Protein AF-A0A7X9HQ02-F1 (afdb_monomer_lite)

pLDDT: mean 77.91, std 9.85, range [56.94, 95.31]

Secondary structure (DSSP, 8-state):
-HHHHHHHHHHHHHHTT--------HHHHHHT--HHHHBSSTTSBPHHHHHHHHTTT--TT---TTTB---S-TT---BSS--EEEEEEE--EEE-SSSS--EEE--EEEEEEE---SSS--

Structure (mmCIF, N/CA/C/O backbone):
data_AF-A0A7X9HQ02-F1
#
_entry.id   AF-A0A7X9HQ02-F1
#
loop_
_atom_site.group_PDB
_atom_site.id
_atom_site.type_symbol
_atom_site.label_atom_id
_atom_site.label_alt_id
_atom_site.label_comp_id
_atom_site.label_asym_id
_atom_site.label_entity_id
_atom_site.label_seq_id
_atom_site.pdbx_PDB_ins_code
_atom_site.Cartn_x
_atom_site.Cartn_y
_atom_site.Cartn_z
_atom_site.occupancy
_atom_site.B_iso_or_equiv
_atom_site.auth_seq_id
_atom_site.auth_comp_id
_atom_site.auth_asym_id
_atom_site.auth_atom_id
_atom_site.pdbx_PDB_model_num
ATOM 1 N N . MET A 1 1 ? 28.578 2.258 -30.756 1.00 65.44 1 MET A N 1
ATOM 2 C CA . MET A 1 1 ? 29.259 1.811 -29.516 1.00 65.44 1 MET A CA 1
ATOM 3 C C . MET A 1 1 ? 29.408 2.933 -28.486 1.00 65.44 1 MET A C 1
ATOM 5 O O . MET A 1 1 ? 28.758 2.842 -27.458 1.00 65.44 1 MET A O 1
ATOM 9 N N . LYS A 1 2 ? 30.138 4.030 -28.758 1.00 77.94 2 LYS A N 1
ATOM 10 C CA . LYS A 1 2 ? 30.311 5.147 -27.793 1.00 77.94 2 LYS A CA 1
ATOM 11 C C . LYS A 1 2 ? 28.994 5.756 -27.270 1.00 77.94 2 LYS A C 1
ATOM 13 O O . LYS A 1 2 ? 28.875 5.998 -26.080 1.00 77.94 2 LYS A O 1
ATOM 18 N N . LYS A 1 3 ? 27.984 5.927 -28.136 1.00 81.00 3 LYS A N 1
ATOM 19 C CA . LYS A 1 3 ? 26.649 6.435 -27.749 1.00 81.00 3 LYS A CA 1
ATOM 20 C C . LYS A 1 3 ? 25.879 5.485 -26.823 1.00 81.00 3 LYS A C 1
ATOM 22 O O . LYS A 1 3 ? 25.201 5.949 -25.921 1.00 81.00 3 LYS A O 1
ATOM 27 N N . ILE A 1 4 ? 26.013 4.174 -27.035 1.00 85.62 4 ILE A N 1
ATOM 28 C CA . ILE A 1 4 ? 25.365 3.150 -26.202 1.00 85.62 4 ILE A CA 1
ATOM 29 C C . ILE A 1 4 ? 26.000 3.148 -24.813 1.00 85.62 4 ILE A C 1
ATOM 31 O O . ILE A 1 4 ? 25.276 3.174 -23.833 1.00 85.62 4 ILE A O 1
ATOM 35 N N . ILE A 1 5 ? 27.335 3.212 -24.746 1.00 89.75 5 ILE A N 1
ATOM 36 C CA . ILE A 1 5 ? 28.089 3.309 -23.487 1.00 89.75 5 ILE A CA 1
ATOM 37 C C . ILE A 1 5 ? 27.713 4.583 -22.722 1.00 89.75 5 ILE A C 1
ATOM 39 O O . ILE A 1 5 ? 27.493 4.545 -21.517 1.00 89.75 5 ILE A O 1
ATOM 43 N N . PHE A 1 6 ? 27.597 5.715 -23.420 1.00 92.38 6 PHE A N 1
ATOM 44 C CA . PHE A 1 6 ? 27.179 6.970 -22.800 1.00 92.38 6 PHE A CA 1
ATOM 45 C C . PHE A 1 6 ? 25.748 6.887 -22.243 1.00 92.38 6 PHE A C 1
ATOM 47 O O . PHE A 1 6 ? 25.496 7.338 -21.129 1.00 92.38 6 PHE A O 1
ATOM 54 N N . LEU A 1 7 ? 24.827 6.261 -22.985 1.00 91.62 7 LEU A N 1
ATOM 55 C CA . LEU A 1 7 ? 23.442 6.061 -22.558 1.00 91.62 7 LEU A CA 1
ATOM 56 C C . LEU A 1 7 ? 23.347 5.150 -21.326 1.00 91.62 7 LEU A C 1
ATOM 58 O O . LEU A 1 7 ? 22.610 5.462 -20.395 1.00 91.62 7 LEU A O 1
ATOM 62 N N . SER A 1 8 ? 24.102 4.049 -21.291 1.00 87.31 8 SER A N 1
ATOM 63 C CA . SER A 1 8 ? 24.098 3.139 -20.143 1.00 87.31 8 SER A CA 1
ATOM 64 C C . SER A 1 8 ? 24.735 3.763 -18.902 1.00 87.31 8 SER A C 1
ATOM 66 O O . SER A 1 8 ? 24.197 3.589 -17.813 1.00 87.31 8 SER A O 1
ATOM 68 N N . ILE A 1 9 ? 25.801 4.559 -19.044 1.00 91.69 9 ILE A N 1
ATOM 69 C CA . ILE A 1 9 ? 26.379 5.320 -17.922 1.00 91.69 9 ILE A CA 1
ATOM 70 C C . ILE A 1 9 ? 25.378 6.354 -17.388 1.00 91.69 9 ILE A C 1
ATOM 72 O O . ILE A 1 9 ? 25.186 6.440 -16.177 1.00 91.69 9 ILE A O 1
ATOM 76 N N . ALA A 1 10 ? 24.710 7.105 -18.269 1.00 92.38 10 ALA A N 1
ATOM 77 C CA . ALA A 1 10 ? 23.699 8.084 -17.866 1.00 92.38 10 ALA A CA 1
ATOM 78 C C . ALA A 1 10 ? 22.520 7.426 -17.131 1.00 92.38 10 ALA A C 1
ATOM 80 O O . ALA A 1 10 ? 22.044 7.954 -16.128 1.00 92.38 10 ALA A O 1
ATOM 81 N N . LEU A 1 11 ? 22.087 6.248 -17.590 1.00 89.75 11 LEU A N 1
ATOM 82 C CA . LEU A 1 11 ? 21.009 5.490 -16.962 1.00 89.75 11 LEU A CA 1
ATOM 83 C C . LEU A 1 11 ? 21.399 4.984 -15.566 1.00 89.75 11 LEU A C 1
ATOM 85 O O . LEU A 1 11 ? 20.621 5.124 -14.628 1.00 89.75 11 LEU A O 1
ATOM 89 N N . ILE A 1 12 ? 22.611 4.443 -15.412 1.00 87.69 12 ILE A N 1
ATOM 90 C CA . ILE A 1 12 ? 23.130 3.998 -14.109 1.00 87.69 12 ILE A CA 1
ATOM 91 C C . ILE A 1 12 ? 23.211 5.185 -13.142 1.00 87.69 12 ILE A C 1
ATOM 93 O O . ILE A 1 12 ? 22.715 5.093 -12.022 1.00 87.69 12 ILE A O 1
ATOM 97 N N . MET A 1 13 ? 23.755 6.318 -13.597 1.00 88.19 13 MET A N 1
ATOM 98 C CA . MET A 1 13 ? 23.875 7.528 -12.782 1.00 88.19 13 MET A CA 1
ATOM 99 C C . MET A 1 13 ? 22.501 8.072 -12.354 1.00 88.19 13 MET A C 1
ATOM 101 O O . MET A 1 13 ? 22.360 8.532 -11.226 1.00 88.19 13 MET A O 1
ATOM 105 N N . PHE A 1 14 ? 21.482 7.971 -13.217 1.00 85.81 14 PHE A N 1
ATOM 106 C CA . PHE A 1 14 ? 20.104 8.371 -12.912 1.00 85.81 14 PHE A CA 1
ATOM 107 C C . PHE A 1 14 ? 19.452 7.494 -11.833 1.00 85.81 14 PHE A C 1
ATOM 109 O O . PHE A 1 14 ? 18.758 8.006 -10.956 1.00 85.81 14 PHE A O 1
ATOM 116 N N . PHE A 1 15 ? 19.685 6.179 -11.854 1.00 80.12 15 PHE A N 1
ATOM 117 C CA . PHE A 1 15 ? 19.128 5.281 -10.838 1.00 80.12 15 PHE A CA 1
ATOM 118 C C . PHE A 1 15 ? 19.849 5.371 -9.486 1.00 80.12 15 PHE A C 1
ATOM 120 O O . PHE A 1 15 ? 19.215 5.149 -8.458 1.00 80.12 15 PHE A O 1
ATOM 127 N N . SER A 1 16 ? 21.126 5.769 -9.459 1.00 80.81 16 SER A N 1
ATOM 128 C CA . SER A 1 16 ? 21.888 5.983 -8.217 1.00 80.81 16 SER A CA 1
ATOM 129 C C . SER A 1 16 ? 21.366 7.128 -7.338 1.00 80.81 16 SER A C 1
ATOM 131 O O . SER A 1 16 ? 21.752 7.213 -6.179 1.00 80.81 16 SER A O 1
ATOM 133 N N . ILE A 1 17 ? 20.489 7.993 -7.858 1.00 80.94 17 ILE A N 1
ATOM 134 C CA . ILE A 1 17 ? 19.914 9.132 -7.121 1.00 80.94 17 ILE A CA 1
ATOM 135 C C . ILE A 1 17 ? 18.733 8.693 -6.227 1.00 80.94 17 ILE A C 1
ATOM 137 O O . ILE A 1 17 ? 18.331 9.411 -5.313 1.00 80.94 17 ILE A O 1
ATOM 141 N N . PHE A 1 18 ? 18.158 7.509 -6.465 1.00 69.69 18 PHE A N 1
ATOM 142 C CA . PHE A 1 18 ? 17.015 6.997 -5.707 1.00 69.69 18 PHE A CA 1
ATOM 143 C C . PHE A 1 18 ? 17.484 6.113 -4.539 1.00 69.69 18 PHE A C 1
ATOM 145 O O . PHE A 1 18 ? 17.459 4.890 -4.629 1.00 69.69 18 PHE A O 1
ATOM 152 N N . GLU A 1 19 ? 17.896 6.723 -3.422 1.00 59.06 19 GLU A N 1
ATOM 153 C CA . GLU A 1 19 ? 18.359 5.979 -2.232 1.00 59.06 19 GLU A CA 1
ATOM 1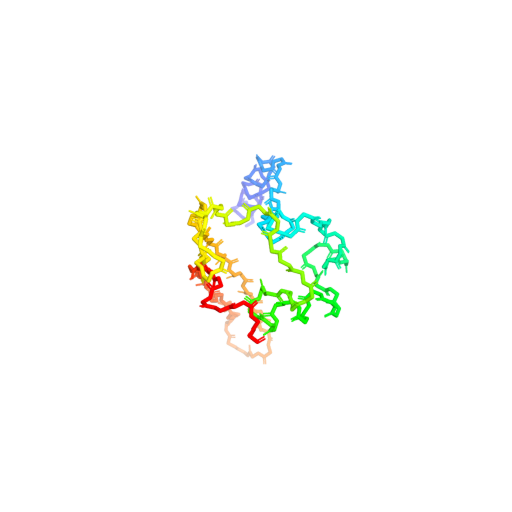54 C C . GLU A 1 19 ? 17.231 5.282 -1.453 1.00 59.06 19 GLU A C 1
ATOM 156 O O . GLU A 1 19 ? 17.465 4.302 -0.748 1.00 59.06 19 GLU A O 1
ATOM 161 N N . THR A 1 20 ? 15.991 5.767 -1.566 1.00 57.38 20 THR A N 1
ATOM 162 C CA . THR A 1 20 ? 14.855 5.239 -0.800 1.00 57.38 20 THR A CA 1
ATOM 163 C C . THR A 1 20 ? 13.688 4.879 -1.710 1.00 57.38 20 THR A C 1
ATOM 165 O O . THR A 1 20 ? 12.883 5.716 -2.118 1.00 57.38 20 THR A O 1
ATOM 168 N N . THR A 1 21 ? 13.527 3.588 -1.997 1.00 57.19 21 THR A N 1
ATOM 169 C CA . THR A 1 21 ? 12.250 3.075 -2.501 1.00 57.19 21 THR A CA 1
ATOM 170 C C . THR A 1 21 ? 11.244 3.085 -1.355 1.00 57.19 21 THR A C 1
ATOM 172 O O . THR A 1 21 ? 11.177 2.146 -0.559 1.00 57.19 21 THR A O 1
ATOM 175 N N . SER A 1 22 ? 10.472 4.165 -1.238 1.00 59.06 22 SER A N 1
ATOM 176 C CA . SER A 1 22 ? 9.344 4.213 -0.309 1.00 59.06 22 SER A CA 1
ATOM 177 C C . SER A 1 22 ? 8.279 3.221 -0.766 1.00 59.06 22 SER A C 1
ATOM 179 O O . SER A 1 22 ? 7.590 3.441 -1.761 1.00 59.06 22 SER A O 1
ATOM 181 N N . ALA A 1 23 ? 8.127 2.118 -0.030 1.00 64.94 23 ALA A N 1
ATOM 182 C CA . ALA A 1 23 ? 6.917 1.316 -0.130 1.00 64.94 23 ALA A CA 1
ATOM 183 C C . ALA A 1 23 ? 5.707 2.215 0.183 1.00 64.94 23 ALA A C 1
ATOM 185 O O . ALA A 1 23 ? 5.818 3.180 0.940 1.00 64.94 23 ALA A O 1
ATOM 186 N N . ILE A 1 24 ? 4.542 1.899 -0.379 1.00 70.44 24 ILE A N 1
ATOM 187 C CA . ILE A 1 24 ? 3.285 2.590 -0.071 1.00 70.44 24 ILE A CA 1
ATOM 188 C C . ILE A 1 24 ? 2.539 1.726 0.963 1.00 70.44 24 ILE A C 1
ATOM 190 O O . ILE A 1 24 ? 1.709 0.904 0.574 1.00 70.44 24 ILE A O 1
ATOM 194 N N . PRO A 1 25 ? 2.797 1.841 2.289 1.00 79.81 25 PRO A N 1
ATOM 195 C CA . PRO A 1 25 ? 2.178 0.973 3.290 1.00 79.81 25 PRO A CA 1
ATOM 196 C C . PRO A 1 25 ? 0.756 1.442 3.635 1.00 79.81 25 PRO A C 1
ATOM 198 O O . PRO A 1 25 ? 0.360 1.407 4.796 1.00 79.81 25 PRO A O 1
ATOM 201 N N . ALA A 1 26 ? -0.022 1.924 2.659 1.00 78.81 26 ALA A N 1
ATOM 202 C CA . ALA A 1 26 ? -1.356 2.476 2.898 1.00 78.81 26 ALA A CA 1
ATOM 203 C C . ALA A 1 26 ? -2.271 1.454 3.594 1.00 78.81 26 ALA A C 1
ATOM 205 O O . ALA A 1 26 ? -2.883 1.764 4.612 1.00 78.81 26 ALA A O 1
ATOM 206 N N . PHE A 1 27 ? -2.272 0.205 3.122 1.00 83.00 27 PHE A N 1
ATOM 207 C CA . PHE A 1 27 ? -3.073 -0.877 3.701 1.00 83.00 27 PHE A CA 1
ATOM 208 C C . PHE A 1 27 ? -2.564 -1.328 5.076 1.00 83.00 27 PHE A C 1
ATOM 210 O O . PHE A 1 27 ? -3.343 -1.477 6.017 1.00 83.00 27 PHE A O 1
ATOM 217 N N . ALA A 1 28 ? -1.244 -1.457 5.225 1.00 84.56 28 ALA A N 1
ATOM 218 C CA . ALA A 1 28 ? -0.600 -1.756 6.502 1.00 84.56 28 ALA A CA 1
ATOM 219 C C . ALA A 1 28 ? -0.928 -0.690 7.567 1.00 84.56 28 ALA A C 1
ATOM 221 O O . ALA A 1 28 ? -1.242 -1.028 8.707 1.00 84.56 28 ALA A O 1
ATOM 222 N N . ARG A 1 29 ? -0.949 0.599 7.194 1.00 83.12 29 ARG A N 1
ATOM 223 C CA . ARG A 1 29 ? -1.375 1.697 8.078 1.00 83.12 29 ARG A CA 1
ATOM 224 C C . ARG A 1 29 ? -2.876 1.664 8.374 1.00 83.12 29 ARG A C 1
ATOM 226 O O . ARG A 1 29 ? -3.234 1.822 9.542 1.00 83.12 29 ARG A O 1
ATOM 233 N N . LYS A 1 30 ? -3.722 1.414 7.360 1.00 81.62 30 LYS A N 1
ATOM 234 C CA . LYS A 1 30 ? -5.192 1.297 7.483 1.00 81.62 30 LYS A CA 1
ATOM 235 C C . LYS A 1 30 ? -5.579 0.280 8.562 1.00 81.62 30 LYS A C 1
ATOM 237 O O . LYS A 1 30 ? -6.387 0.597 9.433 1.00 81.62 30 LYS A O 1
ATOM 242 N N . TYR A 1 31 ? -4.944 -0.894 8.555 1.00 85.19 31 TYR A N 1
ATOM 243 C CA . TYR A 1 31 ? -5.249 -1.995 9.478 1.00 85.19 31 TYR A CA 1
ATOM 244 C C . TYR A 1 31 ? -4.283 -2.131 10.661 1.00 85.19 31 TYR A C 1
ATOM 246 O O . TYR A 1 31 ? -4.458 -3.022 11.492 1.00 85.19 31 TYR A O 1
ATOM 254 N N . ASN A 1 32 ? -3.273 -1.264 10.769 1.00 86.94 32 ASN A N 1
ATOM 255 C CA . ASN A 1 32 ? -2.204 -1.373 11.764 1.00 86.94 32 ASN A CA 1
ATOM 256 C C . ASN A 1 32 ? -1.549 -2.772 11.769 1.00 86.94 32 ASN A C 1
ATOM 258 O O . ASN A 1 32 ? -1.556 -3.478 12.776 1.00 86.94 32 ASN A O 1
ATOM 262 N N . MET A 1 33 ? -1.055 -3.198 10.606 1.00 88.12 33 MET A N 1
ATOM 263 C CA . MET A 1 33 ? -0.419 -4.502 10.373 1.00 88.12 33 MET A CA 1
ATOM 264 C C . MET A 1 33 ? 0.950 -4.319 9.723 1.00 88.12 33 MET A C 1
ATOM 266 O O . MET A 1 33 ? 1.256 -3.252 9.193 1.00 88.12 33 MET A O 1
ATOM 270 N N . THR A 1 34 ? 1.791 -5.350 9.760 1.00 89.50 34 THR A N 1
ATOM 271 C CA . THR A 1 34 ? 3.116 -5.287 9.136 1.00 89.50 34 THR A CA 1
ATOM 272 C C . THR A 1 34 ? 3.013 -5.581 7.639 1.00 89.50 34 THR A C 1
ATOM 274 O O . THR A 1 34 ? 2.160 -6.347 7.192 1.00 89.50 34 THR A O 1
ATOM 277 N N . CYS A 1 35 ? 3.913 -5.021 6.827 1.00 88.06 35 CYS A N 1
ATOM 278 C CA . CYS A 1 35 ? 3.960 -5.324 5.391 1.00 88.06 35 CYS A CA 1
ATOM 279 C C . CYS A 1 35 ? 4.209 -6.822 5.122 1.00 88.06 35 CYS A C 1
ATOM 281 O O . CYS A 1 35 ? 3.737 -7.362 4.123 1.00 88.06 35 CYS A O 1
ATOM 283 N N . GLN A 1 36 ? 4.913 -7.504 6.034 1.00 90.75 36 GLN A N 1
ATOM 284 C CA . GLN A 1 36 ? 5.191 -8.943 5.968 1.00 90.75 36 GLN A CA 1
ATOM 285 C C . GLN A 1 36 ? 3.943 -9.806 6.185 1.00 90.75 36 GLN A C 1
ATOM 287 O O . GLN A 1 36 ? 3.955 -10.988 5.841 1.00 90.75 36 GLN A O 1
ATOM 292 N N . THR A 1 37 ? 2.850 -9.246 6.719 1.00 91.38 37 THR A N 1
ATOM 293 C CA . THR A 1 37 ? 1.562 -9.946 6.779 1.00 91.38 37 THR A CA 1
ATOM 294 C C . THR A 1 37 ? 1.068 -10.277 5.370 1.00 91.38 37 THR A C 1
ATOM 296 O O . THR A 1 37 ? 0.673 -11.418 5.142 1.00 91.38 37 THR A O 1
ATOM 299 N N . CYS A 1 38 ? 1.181 -9.351 4.412 1.00 90.38 38 CYS A N 1
ATOM 300 C CA . CYS A 1 38 ? 0.711 -9.555 3.036 1.00 90.38 38 CYS A CA 1
ATOM 301 C C . CYS A 1 38 ? 1.827 -9.968 2.060 1.00 90.38 38 CYS A C 1
ATOM 303 O O . CYS A 1 38 ? 1.556 -10.711 1.120 1.00 90.38 38 CYS A O 1
ATOM 305 N N . HIS A 1 39 ? 3.078 -9.545 2.285 1.00 90.56 39 HIS A N 1
ATOM 306 C CA . HIS A 1 39 ? 4.184 -9.738 1.336 1.00 90.56 39 HIS A CA 1
ATOM 307 C C . HIS A 1 39 ? 5.230 -10.764 1.778 1.00 90.56 39 HIS A C 1
ATOM 309 O O . HIS A 1 39 ? 5.550 -10.864 2.963 1.00 90.56 39 HIS A O 1
ATOM 315 N N . SER A 1 40 ? 5.811 -11.480 0.806 1.00 88.31 40 SER A N 1
ATOM 316 C CA . SER A 1 40 ? 7.014 -12.307 0.996 1.00 88.31 40 SER A CA 1
ATOM 317 C C . SER A 1 40 ? 7.661 -12.719 -0.343 1.00 88.31 40 SER A C 1
ATOM 319 O O . SER A 1 40 ? 7.118 -13.583 -1.037 1.00 88.31 40 SER A O 1
ATOM 321 N N . PRO A 1 41 ? 8.832 -12.159 -0.711 1.00 85.44 41 PRO A N 1
ATOM 322 C CA . PRO A 1 41 ? 9.333 -10.826 -0.352 1.00 85.44 41 PRO A CA 1
ATOM 323 C C . PRO A 1 41 ? 8.536 -9.726 -1.080 1.00 85.44 41 PRO A C 1
ATOM 325 O O . PRO A 1 41 ? 7.920 -9.983 -2.111 1.00 85.44 41 PRO A O 1
ATOM 328 N N . PHE A 1 42 ? 8.541 -8.487 -0.576 1.00 76.00 42 PHE A N 1
ATOM 329 C CA . PHE A 1 42 ? 7.955 -7.361 -1.320 1.00 76.00 42 PHE A CA 1
ATOM 330 C C . PHE A 1 42 ? 8.585 -7.270 -2.728 1.00 76.00 42 PHE A C 1
ATOM 332 O O . PHE A 1 42 ? 9.804 -7.408 -2.831 1.00 76.00 42 PHE A O 1
ATOM 339 N N . PRO A 1 43 ? 7.805 -7.039 -3.806 1.00 74.19 43 PRO A N 1
ATOM 340 C CA . PRO A 1 43 ? 6.370 -6.718 -3.856 1.00 74.19 43 PRO A CA 1
ATOM 341 C C . PRO A 1 43 ? 5.429 -7.929 -3.987 1.00 74.19 43 PRO A C 1
ATOM 343 O O . PRO A 1 43 ? 4.215 -7.745 -4.056 1.00 74.19 43 PRO A O 1
ATOM 346 N N . LYS A 1 44 ? 5.949 -9.163 -4.007 1.00 85.94 44 LYS A N 1
ATOM 347 C CA . LYS A 1 44 ? 5.152 -10.384 -4.188 1.00 85.94 44 LYS A CA 1
ATOM 348 C C . LYS A 1 44 ? 4.163 -10.571 -3.036 1.00 85.94 44 LYS A C 1
ATOM 350 O O . LYS A 1 44 ? 4.538 -10.459 -1.864 1.00 85.94 44 LYS A O 1
ATOM 355 N N . LEU A 1 45 ? 2.905 -10.847 -3.373 1.00 89.00 45 LEU A N 1
ATOM 356 C CA . LEU A 1 45 ? 1.865 -11.173 -2.403 1.00 89.00 45 LEU A CA 1
ATOM 357 C C . LEU A 1 45 ? 1.939 -12.653 -2.010 1.00 89.00 45 LEU A C 1
ATOM 359 O O . LEU A 1 45 ? 2.283 -13.530 -2.804 1.00 89.00 45 LEU A O 1
ATOM 363 N N . LYS A 1 46 ? 1.630 -12.920 -0.743 1.00 94.31 46 LYS A N 1
ATOM 364 C CA . LYS A 1 46 ? 1.283 -14.256 -0.241 1.00 94.31 46 LYS A CA 1
ATOM 365 C C . LYS A 1 46 ? -0.193 -14.547 -0.547 1.00 94.31 46 LYS A C 1
ATOM 367 O O . LYS A 1 46 ? -0.923 -13.593 -0.802 1.00 94.31 46 LYS A O 1
ATOM 372 N N . PRO A 1 47 ? -0.676 -15.794 -0.388 1.00 95.31 47 PRO A N 1
ATOM 373 C CA . PRO A 1 47 ? -2.104 -16.105 -0.517 1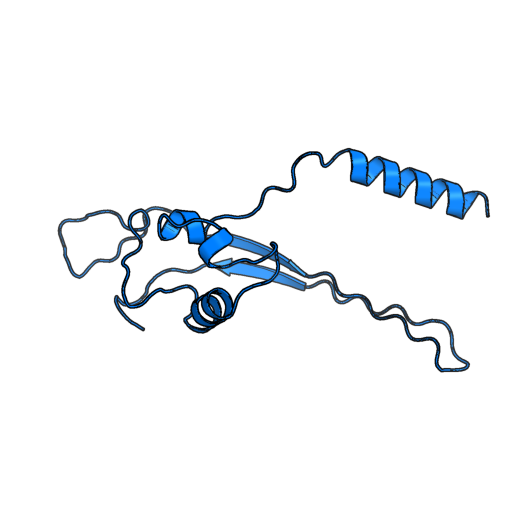.00 95.31 47 PRO A CA 1
ATOM 374 C C . PRO A 1 47 ? -3.014 -15.163 0.287 1.00 95.31 47 PRO A C 1
ATOM 376 O O . PRO A 1 47 ? -3.970 -14.634 -0.256 1.00 95.31 47 PRO A O 1
ATOM 379 N N . TYR A 1 48 ? -2.636 -14.837 1.527 1.00 92.62 48 TYR A N 1
ATOM 380 C CA . TYR A 1 48 ? -3.358 -13.854 2.346 1.00 92.62 48 TYR A CA 1
ATOM 381 C C . TYR A 1 48 ? -3.419 -12.449 1.717 1.00 92.62 48 TYR A C 1
ATOM 383 O O . TYR A 1 48 ? -4.417 -11.746 1.819 1.00 92.62 48 TYR A O 1
ATOM 391 N N . GLY A 1 49 ? -2.333 -12.013 1.071 1.00 91.56 49 GLY A N 1
ATOM 392 C CA . GLY A 1 49 ? -2.291 -10.724 0.384 1.00 91.56 49 GLY A CA 1
ATOM 393 C C . GLY A 1 49 ? -3.127 -10.708 -0.898 1.00 91.56 49 GLY A C 1
ATOM 394 O O . GLY A 1 49 ? -3.742 -9.688 -1.195 1.00 91.56 49 GLY A O 1
ATOM 395 N N . GLU A 1 50 ? -3.163 -11.827 -1.625 1.00 92.31 50 GLU A N 1
ATOM 396 C CA . GLU A 1 50 ? -4.027 -12.012 -2.799 1.00 92.31 50 GLU A CA 1
ATOM 397 C C . GLU A 1 50 ? -5.506 -12.008 -2.399 1.00 92.31 50 GLU A C 1
ATOM 399 O O . GLU A 1 50 ? -6.302 -11.310 -3.015 1.00 92.31 50 GLU A O 1
ATOM 404 N N . GLU A 1 51 ? -5.866 -12.704 -1.318 1.00 91.88 51 GLU A N 1
ATOM 405 C CA . GLU A 1 51 ? -7.223 -12.699 -0.761 1.00 91.88 51 GLU A CA 1
ATOM 406 C C . GLU A 1 51 ? -7.651 -11.289 -0.331 1.00 91.88 51 GLU A C 1
ATOM 408 O O . GLU A 1 51 ? -8.717 -10.814 -0.711 1.00 91.88 51 GLU A O 1
ATOM 413 N N . PHE A 1 52 ? -6.783 -10.566 0.381 1.00 88.69 52 PHE A N 1
ATOM 414 C CA . PHE A 1 52 ? -7.039 -9.173 0.746 1.00 88.69 52 PHE A CA 1
ATOM 415 C C . PHE A 1 52 ? -7.264 -8.271 -0.480 1.00 88.69 52 PHE A C 1
ATOM 417 O O . PHE A 1 52 ? -8.137 -7.402 -0.457 1.00 88.69 52 PHE A O 1
ATOM 424 N N . ALA A 1 53 ? -6.491 -8.459 -1.554 1.00 86.06 53 ALA A N 1
ATOM 425 C CA . ALA A 1 53 ? -6.676 -7.716 -2.799 1.00 86.06 53 ALA A CA 1
ATOM 426 C C . ALA A 1 53 ? -7.974 -8.114 -3.528 1.00 86.06 53 ALA A C 1
ATOM 428 O O . ALA A 1 53 ? -8.657 -7.241 -4.063 1.00 86.06 53 ALA A O 1
ATOM 429 N N . ALA A 1 54 ? -8.330 -9.403 -3.517 1.00 87.56 54 ALA A N 1
ATOM 430 C CA . ALA A 1 54 ? -9.563 -9.927 -4.100 1.00 87.56 54 ALA A CA 1
ATOM 431 C C . ALA A 1 54 ? -10.816 -9.406 -3.376 1.00 87.56 54 ALA A C 1
ATOM 433 O O . ALA A 1 54 ? -11.796 -9.061 -4.029 1.00 87.56 54 ALA A O 1
ATOM 434 N N . ASN A 1 55 ? -10.741 -9.232 -2.054 1.00 85.19 55 ASN A N 1
ATOM 435 C CA . ASN A 1 55 ? -11.800 -8.653 -1.218 1.00 85.19 55 ASN A CA 1
ATOM 436 C C . ASN A 1 55 ? -11.831 -7.110 -1.267 1.00 85.19 55 ASN A C 1
ATOM 438 O O . ASN A 1 55 ? -12.234 -6.452 -0.310 1.00 85.19 55 ASN A O 1
ATOM 442 N N . GLY A 1 56 ? -11.333 -6.492 -2.345 1.00 82.12 56 GLY A N 1
ATOM 443 C CA . GLY A 1 56 ? -11.384 -5.037 -2.521 1.00 82.12 56 GLY A CA 1
ATOM 444 C C . GLY A 1 56 ? -10.568 -4.241 -1.494 1.00 82.12 56 GLY A C 1
ATOM 445 O O . GLY A 1 56 ? -10.891 -3.089 -1.207 1.00 82.12 56 GLY A O 1
ATOM 446 N N . PHE A 1 57 ? -9.499 -4.828 -0.942 1.00 83.50 57 PHE A N 1
ATOM 447 C CA . PHE A 1 57 ? -8.675 -4.236 0.119 1.00 83.50 57 PHE A CA 1
ATOM 448 C C . PHE A 1 57 ? -9.438 -4.000 1.439 1.00 83.50 57 PHE A C 1
ATOM 450 O O . PHE A 1 57 ? -9.179 -3.024 2.170 1.00 83.50 57 PHE A O 1
ATOM 457 N N . GLN A 1 58 ? -10.358 -4.919 1.749 1.00 81.50 58 GLN A N 1
ATOM 458 C CA . GLN A 1 58 ? -11.095 -5.008 3.006 1.00 81.50 58 GLN A CA 1
ATOM 459 C C . GLN A 1 58 ? -10.786 -6.320 3.741 1.00 81.50 58 GLN A C 1
ATOM 461 O O . GLN A 1 58 ? -10.540 -7.356 3.127 1.00 81.50 58 GLN A O 1
ATOM 466 N N . LEU A 1 59 ? -10.749 -6.255 5.073 1.00 84.25 59 LEU A N 1
ATOM 467 C CA . LEU A 1 59 ? -10.681 -7.429 5.940 1.00 84.25 59 LEU A CA 1
ATOM 468 C C . LEU A 1 59 ? -12.042 -7.572 6.631 1.00 84.25 59 LEU A C 1
ATOM 470 O O . LEU A 1 59 ? -12.430 -6.612 7.298 1.00 84.25 59 LEU A O 1
ATOM 474 N N . PRO A 1 60 ? -12.739 -8.714 6.495 1.00 78.44 60 PRO A N 1
ATOM 475 C CA . PRO A 1 60 ? -14.058 -8.906 7.104 1.00 78.44 60 PRO A CA 1
ATOM 476 C C . PRO A 1 60 ? -13.969 -8.923 8.635 1.00 78.44 60 PRO A C 1
ATOM 478 O O . PRO A 1 60 ? -14.740 -8.276 9.329 1.00 78.44 60 PRO A O 1
ATOM 481 N N . ASP A 1 61 ? -12.938 -9.563 9.185 1.00 81.00 61 ASP A N 1
ATOM 482 C CA . ASP A 1 61 ? -12.828 -9.760 10.636 1.00 81.00 61 ASP A CA 1
ATOM 483 C C . ASP A 1 61 ? -12.119 -8.610 11.366 1.00 81.00 61 ASP A C 1
ATOM 485 O O . ASP A 1 61 ? -11.743 -8.731 12.537 1.00 81.00 61 ASP A O 1
ATOM 489 N N . LYS A 1 62 ? -11.837 -7.498 10.674 1.00 80.62 62 LYS A N 1
ATOM 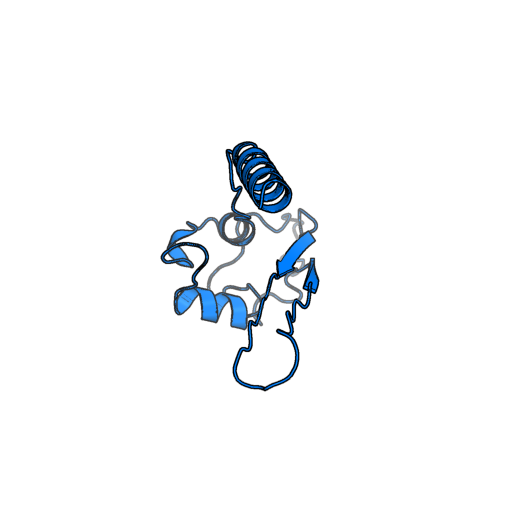490 C CA . LYS A 1 62 ? -11.037 -6.415 11.245 1.00 80.62 62 LYS A CA 1
ATOM 491 C C . LYS A 1 62 ? -11.425 -5.051 10.709 1.00 80.62 62 LYS A C 1
ATOM 493 O O . LYS A 1 62 ? -11.101 -4.693 9.582 1.00 80.62 62 LYS A O 1
ATOM 498 N N . GLU A 1 63 ? -11.955 -4.223 11.598 1.00 77.56 63 GLU A N 1
ATOM 499 C CA . GLU A 1 63 ? -12.178 -2.809 11.321 1.00 77.56 63 GLU A CA 1
ATOM 500 C C . GLU A 1 63 ? -10.852 -2.042 11.156 1.00 77.56 63 GLU A C 1
ATOM 502 O O . GLU A 1 63 ? -9.877 -2.273 11.890 1.00 77.56 63 GLU A O 1
ATOM 507 N N . PRO A 1 64 ? -10.776 -1.089 10.214 1.00 78.00 64 PRO A N 1
ATOM 508 C CA . PRO A 1 64 ? -9.573 -0.314 9.997 1.00 78.00 64 PRO A CA 1
ATOM 509 C C . PRO A 1 64 ? -9.400 0.731 11.113 1.00 78.00 64 PRO A C 1
ATOM 511 O O . PRO A 1 64 ? -9.997 1.807 11.110 1.00 78.00 64 PRO A O 1
ATOM 514 N N . ALA A 1 65 ? -8.523 0.413 12.068 1.00 69.06 65 ALA A N 1
ATOM 515 C CA . ALA A 1 65 ? -8.342 1.124 13.338 1.00 69.06 65 ALA A CA 1
ATOM 516 C C . ALA A 1 65 ? -8.110 2.648 13.241 1.00 69.06 65 ALA A C 1
ATOM 518 O O . ALA A 1 65 ? -8.359 3.370 14.206 1.00 69.06 65 ALA A O 1
ATOM 519 N N . ARG A 1 66 ? -7.591 3.158 12.115 1.00 66.31 66 ARG A N 1
ATOM 520 C CA . ARG A 1 66 ? -7.246 4.586 11.947 1.00 66.31 66 ARG A CA 1
ATOM 521 C C . ARG A 1 66 ? -7.998 5.310 10.837 1.00 66.31 66 ARG A C 1
ATOM 523 O O . ARG A 1 66 ? -7.763 6.499 10.635 1.00 66.31 66 ARG A O 1
ATOM 530 N N . TYR A 1 67 ? -8.889 4.622 10.138 1.00 73.38 67 TYR A N 1
ATOM 531 C CA . TYR A 1 67 ? -9.391 5.117 8.861 1.00 73.38 67 TYR A CA 1
ATOM 532 C C . TYR A 1 67 ? -10.655 5.963 8.983 1.00 73.38 67 TYR A C 1
ATOM 534 O O . TYR A 1 67 ? -10.860 6.873 8.183 1.00 73.38 67 TYR A O 1
ATOM 542 N N . PHE A 1 68 ? -11.453 5.729 10.027 1.00 77.50 68 PHE A N 1
ATOM 543 C CA . PHE A 1 68 ? -12.687 6.466 10.266 1.00 77.50 68 PHE A CA 1
ATOM 544 C C . PHE A 1 68 ? -12.561 7.480 11.411 1.00 77.50 68 PHE A C 1
ATOM 546 O O . PHE A 1 68 ? -11.720 7.369 12.319 1.00 77.50 68 PHE A O 1
ATOM 553 N N . LYS A 1 69 ? -13.378 8.530 11.343 1.00 81.12 69 LYS A N 1
ATOM 554 C CA . LYS A 1 69 ? -13.572 9.503 12.415 1.00 81.12 69 LYS A CA 1
ATOM 555 C C . LYS A 1 69 ? -14.783 9.068 13.236 1.00 81.12 69 LYS A C 1
ATOM 557 O O . LYS A 1 69 ? -15.849 8.857 12.676 1.00 81.12 69 LYS A O 1
ATOM 562 N N . LYS A 1 70 ? -14.627 8.958 14.558 1.00 80.00 70 LYS A N 1
ATOM 563 C CA . LYS A 1 70 ? -15.749 8.666 15.459 1.00 80.00 70 LYS A CA 1
ATOM 564 C C . LYS A 1 70 ? -16.666 9.891 15.506 1.00 80.00 70 LYS A C 1
ATOM 566 O O . LYS A 1 70 ? -16.279 10.916 16.063 1.00 80.00 70 LYS A O 1
ATOM 571 N N . THR A 1 71 ? -17.831 9.798 14.875 1.00 83.00 71 THR A N 1
ATOM 572 C CA . THR A 1 71 ? -18.822 10.885 14.767 1.00 83.00 71 THR A CA 1
ATOM 573 C C . THR A 1 71 ? -19.930 10.796 15.817 1.00 83.00 71 THR A C 1
ATOM 575 O O . THR A 1 71 ? -20.628 11.782 16.022 1.00 83.00 71 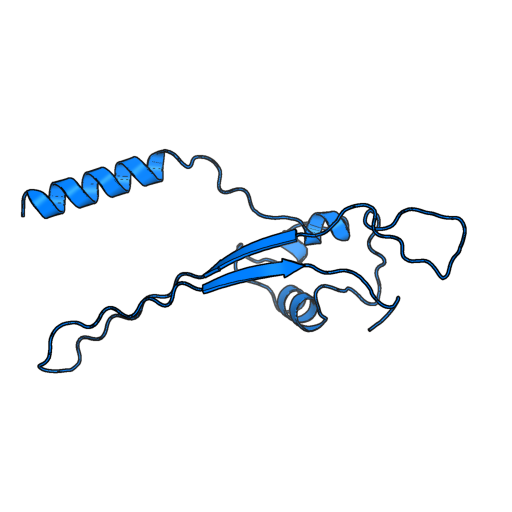THR A O 1
ATOM 578 N N . GLY A 1 72 ? -20.066 9.657 16.507 1.00 83.75 72 GLY A N 1
ATOM 579 C CA . GLY A 1 72 ? -21.149 9.397 17.465 1.00 83.75 72 GLY A CA 1
ATOM 580 C C . GLY A 1 72 ? -22.361 8.681 16.862 1.00 83.75 72 GLY A C 1
ATOM 581 O O . GLY A 1 72 ? -23.276 8.346 17.603 1.00 83.75 72 GLY A O 1
ATOM 582 N N . ASP A 1 73 ? -22.343 8.426 15.552 1.00 84.62 73 ASP A N 1
ATOM 583 C CA . ASP A 1 73 ? -23.299 7.571 14.849 1.00 84.62 73 ASP A CA 1
ATOM 584 C C . ASP A 1 73 ? -22.593 6.268 14.453 1.00 84.62 73 ASP A C 1
ATOM 586 O O . ASP A 1 73 ? -21.616 6.291 13.700 1.00 84.62 73 ASP A O 1
ATOM 590 N N . ASP A 1 74 ? -23.075 5.145 14.983 1.00 78.56 74 ASP A N 1
ATOM 591 C CA . ASP A 1 74 ? -22.478 3.822 14.781 1.00 78.56 74 ASP A CA 1
ATOM 592 C C . ASP A 1 74 ? -22.684 3.280 13.354 1.00 78.56 74 ASP A C 1
ATOM 594 O O . ASP A 1 74 ? -21.985 2.351 12.946 1.00 78.56 74 ASP A O 1
ATOM 598 N N . LEU A 1 75 ? -23.606 3.863 12.578 1.00 78.44 75 LEU A N 1
ATOM 599 C CA . LEU A 1 75 ? -23.846 3.506 11.176 1.00 78.44 75 LEU A CA 1
ATOM 600 C C . LEU A 1 75 ? -23.016 4.352 10.197 1.00 78.44 75 LEU A C 1
ATOM 602 O O . LEU A 1 75 ? -22.936 4.020 9.013 1.00 78.44 75 LEU A O 1
ATOM 606 N N . LEU A 1 76 ? -22.381 5.432 10.665 1.00 78.94 76 LEU A N 1
ATOM 607 C CA . LEU A 1 76 ? -21.645 6.359 9.810 1.00 78.94 76 LEU A CA 1
ATOM 608 C C . LEU A 1 76 ? -20.144 6.045 9.767 1.00 78.94 76 LEU A C 1
ATOM 610 O O . LEU A 1 76 ? -19.375 6.384 10.668 1.00 78.94 76 LEU A O 1
ATOM 614 N N . LEU A 1 77 ? -19.691 5.506 8.636 1.00 77.50 77 LEU A N 1
ATOM 615 C CA . LEU A 1 77 ? -18.273 5.283 8.343 1.00 77.50 77 LEU A CA 1
ATOM 616 C C . LEU A 1 77 ? -17.648 6.508 7.656 1.00 77.50 77 LEU A C 1
ATOM 618 O O . LEU A 1 77 ? -17.412 6.527 6.448 1.00 77.50 77 LEU A O 1
ATOM 622 N N . LEU A 1 78 ? -17.364 7.566 8.424 1.00 81.38 78 LEU A N 1
ATOM 623 C CA . LEU A 1 78 ? -16.750 8.781 7.876 1.00 81.38 78 LEU A CA 1
ATOM 624 C C . LEU A 1 78 ? -15.227 8.647 7.757 1.00 81.38 78 LEU A C 1
ATOM 626 O O . LEU A 1 78 ? -14.525 8.612 8.770 1.00 81.38 78 LEU A O 1
ATOM 630 N N . MET A 1 79 ? -14.700 8.622 6.530 1.00 78.94 79 MET A N 1
ATOM 631 C CA . MET A 1 79 ? -13.254 8.559 6.279 1.00 78.94 79 MET A CA 1
ATOM 632 C C . MET A 1 79 ? -12.524 9.799 6.814 1.00 78.94 79 MET A C 1
ATOM 634 O O . MET A 1 79 ? -12.962 10.933 6.626 1.00 78.94 79 MET A O 1
ATOM 638 N N . ARG A 1 80 ? -11.383 9.587 7.479 1.00 79.38 80 ARG A N 1
ATOM 639 C CA . ARG A 1 80 ? -10.536 10.662 8.023 1.00 79.38 80 ARG A CA 1
ATOM 640 C C . ARG A 1 80 ? -9.662 11.325 6.959 1.00 79.38 80 ARG A C 1
ATOM 642 O O . ARG A 1 80 ? -9.369 12.511 7.061 1.00 79.38 80 ARG A O 1
ATOM 649 N N . GLU A 1 81 ? -9.222 10.544 5.984 1.00 78.12 81 GLU A N 1
ATOM 650 C CA . GLU A 1 81 ? -8.319 10.938 4.907 1.00 78.12 81 GLU A CA 1
ATOM 651 C C . GLU A 1 81 ? -8.866 10.410 3.580 1.00 78.12 81 GLU A C 1
ATOM 653 O O . GLU A 1 81 ? -9.511 9.364 3.559 1.00 78.12 81 GLU A O 1
ATOM 658 N N . ILE A 1 82 ? -8.634 11.133 2.480 1.00 76.69 82 ILE A N 1
ATOM 659 C CA . ILE A 1 82 ? -9.038 10.681 1.144 1.00 76.69 82 ILE A CA 1
ATOM 660 C C . ILE A 1 82 ? -7.947 9.735 0.633 1.00 76.69 82 ILE A C 1
ATOM 662 O O . ILE A 1 82 ? -6.820 10.180 0.397 1.00 76.69 82 ILE A O 1
ATOM 666 N N . PRO A 1 83 ? -8.236 8.441 0.448 1.00 74.88 83 PRO A N 1
ATOM 667 C CA . PRO A 1 83 ? -7.233 7.509 -0.029 1.00 74.88 83 PRO A CA 1
ATOM 668 C C . PRO A 1 83 ? -7.099 7.638 -1.535 1.00 74.88 83 PRO A C 1
ATOM 670 O O . PRO A 1 83 ? -7.930 7.153 -2.296 1.00 74.88 83 PRO A O 1
ATOM 673 N N . ILE A 1 84 ? -6.040 8.301 -1.966 1.00 78.12 84 ILE A N 1
ATOM 674 C CA . ILE A 1 84 ? -5.653 8.385 -3.369 1.00 78.12 84 ILE A CA 1
ATOM 675 C C . ILE A 1 84 ? -4.306 7.693 -3.552 1.00 78.12 84 ILE A C 1
ATOM 677 O O . ILE A 1 84 ? -3.405 7.824 -2.722 1.00 78.12 84 ILE A O 1
ATOM 681 N N . ALA A 1 85 ? -4.167 6.938 -4.634 1.00 75.38 85 ALA A N 1
ATOM 682 C CA . ALA A 1 85 ? -2.923 6.288 -5.006 1.00 75.38 85 ALA A CA 1
ATOM 683 C C . ALA A 1 85 ? -2.741 6.296 -6.525 1.00 75.38 85 ALA A C 1
ATOM 685 O O . ALA A 1 85 ? -3.690 6.142 -7.290 1.00 75.38 85 ALA A O 1
ATOM 686 N N . LEU A 1 86 ? -1.490 6.447 -6.952 1.00 80.12 86 LEU A N 1
ATOM 687 C CA . LEU A 1 86 ? -1.075 6.287 -8.339 1.00 80.12 86 LEU A CA 1
ATOM 688 C C . LEU A 1 86 ? -0.215 5.031 -8.431 1.00 80.12 86 LEU A C 1
ATOM 690 O O . LEU A 1 86 ? 0.747 4.878 -7.678 1.00 80.12 86 LEU A O 1
ATOM 694 N N . ARG A 1 87 ? -0.563 4.129 -9.346 1.00 75.31 87 ARG A N 1
ATOM 695 C CA . ARG A 1 87 ? 0.229 2.935 -9.643 1.00 75.31 87 ARG A CA 1
ATOM 696 C C . ARG A 1 87 ? 0.680 2.983 -11.092 1.00 75.31 87 ARG A C 1
ATOM 698 O O . ARG A 1 87 ? -0.145 3.078 -11.993 1.00 75.31 87 ARG A O 1
ATOM 705 N N . PHE A 1 88 ? 1.986 2.889 -11.295 1.00 77.75 88 PHE A N 1
ATOM 706 C CA . PHE A 1 88 ? 2.594 2.777 -12.611 1.00 77.75 88 PHE A CA 1
ATOM 707 C C . PHE A 1 88 ? 2.993 1.323 -12.853 1.00 77.75 88 PHE A C 1
ATOM 709 O O . PHE A 1 88 ? 3.717 0.735 -12.049 1.00 77.75 88 PHE A O 1
ATOM 716 N N . GLU A 1 89 ? 2.484 0.727 -13.926 1.00 72.44 89 GLU A N 1
ATOM 717 C CA . GLU A 1 89 ? 2.818 -0.635 -14.335 1.00 72.44 89 GLU A CA 1
ATOM 718 C C . GLU A 1 89 ? 3.692 -0.580 -15.587 1.00 72.44 89 GLU A C 1
ATOM 720 O O . GLU A 1 89 ? 3.292 -0.047 -16.624 1.00 72.44 89 GLU A O 1
ATOM 725 N N . LEU A 1 90 ? 4.902 -1.124 -15.453 1.00 74.19 90 LEU A N 1
ATOM 726 C CA . LEU A 1 90 ? 5.854 -1.314 -16.536 1.00 74.19 90 LEU A CA 1
ATOM 727 C C . LEU A 1 90 ? 5.840 -2.773 -16.957 1.00 74.19 90 LEU A C 1
ATOM 729 O O . LEU A 1 90 ? 6.074 -3.663 -16.140 1.00 74.19 90 LEU A O 1
ATOM 733 N N . PHE A 1 91 ? 5.612 -3.007 -18.240 1.00 69.44 91 PHE A N 1
ATOM 734 C CA . PHE A 1 91 ? 5.695 -4.324 -18.839 1.00 69.44 91 PHE A CA 1
ATOM 735 C C . PHE A 1 91 ? 6.486 -4.224 -20.142 1.00 69.44 91 PHE A C 1
ATOM 737 O O . PHE A 1 91 ? 6.335 -3.251 -20.874 1.00 69.44 91 PHE A O 1
ATOM 744 N N 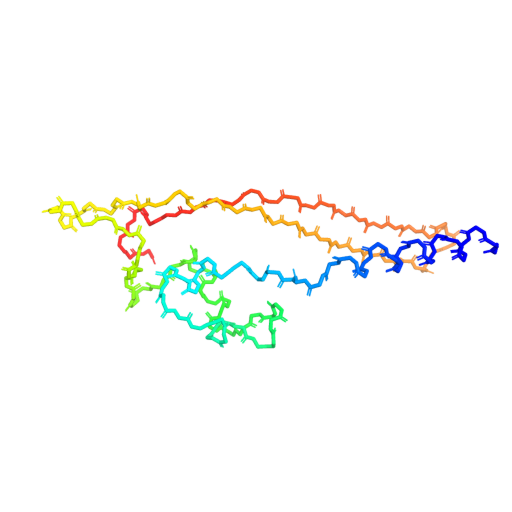. GLY A 1 92 ? 7.352 -5.198 -20.412 1.00 73.50 92 GLY A N 1
ATOM 745 C CA . GLY A 1 92 ? 8.162 -5.254 -21.625 1.00 73.50 92 GLY A CA 1
ATOM 746 C C . GLY A 1 92 ? 8.200 -6.679 -22.156 1.00 73.50 92 GLY A C 1
ATOM 747 O O . GLY A 1 92 ? 8.555 -7.598 -21.420 1.00 73.50 92 GLY A O 1
ATOM 748 N N . GLN A 1 93 ? 7.829 -6.856 -23.423 1.00 69.81 93 GLN A N 1
ATOM 749 C CA . GLN A 1 93 ? 8.052 -8.094 -24.172 1.00 69.81 93 GLN A CA 1
ATOM 750 C C . GLN A 1 93 ? 9.133 -7.860 -25.221 1.00 69.81 93 GLN A C 1
ATOM 752 O O . GLN A 1 93 ? 9.127 -6.834 -25.904 1.00 69.81 93 GLN A O 1
ATOM 757 N N . TYR A 1 94 ? 10.037 -8.829 -25.336 1.00 73.94 94 TYR A N 1
ATOM 758 C CA . TYR A 1 94 ? 11.045 -8.905 -26.381 1.00 73.94 94 TYR A CA 1
ATOM 759 C C . TYR A 1 94 ? 10.828 -10.207 -27.148 1.00 73.94 94 TYR A C 1
ATOM 761 O O . TYR A 1 94 ? 10.907 -11.286 -26.563 1.00 73.94 94 TYR A O 1
ATOM 769 N N . GLU A 1 95 ? 10.535 -10.093 -28.438 1.00 75.06 95 GLU A N 1
ATOM 770 C CA . GLU A 1 95 ? 10.299 -11.224 -29.332 1.00 75.06 95 GLU A CA 1
ATOM 771 C C . GLU A 1 95 ? 11.409 -11.269 -30.393 1.00 75.06 95 GLU A C 1
ATOM 773 O O . GLU A 1 95 ? 11.699 -10.254 -31.027 1.00 75.06 95 GLU A O 1
ATOM 778 N N . ASN A 1 96 ? 12.033 -12.437 -30.577 1.00 69.44 96 ASN A N 1
ATOM 779 C CA . ASN A 1 96 ? 13.155 -12.654 -31.511 1.00 69.44 96 ASN A CA 1
ATOM 780 C C . ASN A 1 96 ? 12.851 -13.782 -32.524 1.00 69.44 96 ASN A C 1
ATOM 782 O O . ASN A 1 96 ? 13.730 -14.275 -33.218 1.00 69.44 96 ASN A O 1
ATOM 786 N N . SER A 1 97 ? 11.596 -14.231 -32.609 1.00 65.50 97 SER A N 1
ATOM 787 C CA . SER A 1 97 ? 11.235 -15.440 -33.367 1.00 65.50 97 SER A CA 1
ATOM 788 C C . SER A 1 97 ? 10.721 -15.180 -34.793 1.00 65.50 97 SER A C 1
ATOM 790 O O . SER A 1 97 ? 10.080 -16.055 -35.375 1.00 65.50 97 SER A O 1
ATOM 792 N N . ARG A 1 98 ? 10.940 -13.994 -35.382 1.00 58.09 98 ARG A N 1
ATOM 793 C CA . ARG A 1 98 ? 10.559 -13.697 -36.781 1.00 58.09 98 ARG A CA 1
ATOM 794 C C . ARG A 1 98 ? 11.657 -12.916 -37.503 1.00 58.09 98 ARG A C 1
ATOM 796 O O . ARG A 1 98 ? 12.279 -12.053 -36.901 1.00 58.09 98 ARG A O 1
ATOM 803 N N . ASP A 1 99 ? 11.792 -13.143 -38.812 1.00 64.31 99 ASP A N 1
ATOM 804 C CA . ASP A 1 99 ? 12.646 -12.413 -39.779 1.00 64.31 99 ASP A CA 1
ATOM 805 C C . ASP A 1 99 ? 12.334 -10.900 -39.915 1.00 64.31 99 ASP A C 1
ATOM 807 O O . ASP A 1 99 ? 12.778 -10.231 -40.848 1.00 64.31 99 ASP A O 1
ATOM 811 N N . VAL A 1 100 ? 11.548 -10.326 -39.002 1.00 61.94 100 VAL A N 1
ATOM 812 C CA . VAL A 1 100 ? 11.134 -8.922 -39.014 1.00 61.94 100 VAL A CA 1
ATOM 813 C C . VAL A 1 100 ? 11.583 -8.284 -37.707 1.00 61.94 100 VAL A C 1
ATOM 815 O O . VAL A 1 100 ? 11.430 -8.890 -36.652 1.00 61.94 100 VAL A O 1
ATOM 818 N N . ASN A 1 101 ? 12.146 -7.077 -37.824 1.00 60.12 101 ASN A N 1
ATOM 819 C CA . ASN A 1 101 ? 12.755 -6.244 -36.783 1.00 60.12 101 ASN A CA 1
ATOM 820 C C . ASN A 1 101 ? 12.283 -6.520 -35.340 1.00 60.12 101 ASN A C 1
ATOM 822 O O . ASN A 1 101 ? 11.075 -6.611 -35.113 1.00 60.12 101 ASN A O 1
ATOM 826 N N . PRO A 1 102 ? 13.204 -6.542 -34.356 1.00 58.38 102 PRO A N 1
ATOM 827 C CA . PRO A 1 102 ? 12.850 -6.729 -32.950 1.00 58.38 102 PRO A CA 1
ATOM 828 C C . PRO A 1 102 ? 11.771 -5.723 -32.519 1.00 58.38 102 PRO A C 1
ATOM 830 O O . PRO A 1 102 ? 11.981 -4.511 -32.590 1.00 58.38 102 PRO A O 1
ATOM 833 N N . ASP A 1 103 ? 10.618 -6.240 -32.088 1.00 57.81 103 ASP A N 1
ATOM 834 C CA . ASP A 1 103 ? 9.451 -5.461 -31.659 1.00 57.81 103 ASP A CA 1
ATOM 835 C C . ASP A 1 103 ? 9.468 -5.343 -30.127 1.00 57.81 103 ASP A C 1
ATOM 837 O O . ASP A 1 103 ? 9.350 -6.341 -29.412 1.00 57.81 103 ASP A O 1
ATOM 841 N N . LEU A 1 104 ? 9.665 -4.124 -29.615 1.00 69.00 104 LEU A N 1
ATOM 842 C CA . LEU A 1 104 ? 9.578 -3.819 -28.187 1.00 69.00 104 LEU A CA 1
ATOM 843 C C . LEU A 1 104 ? 8.159 -3.343 -27.872 1.00 69.00 104 LEU A C 1
ATOM 845 O O . LEU A 1 104 ? 7.782 -2.223 -28.216 1.00 69.00 104 LEU A O 1
ATOM 849 N N . ARG A 1 105 ? 7.389 -4.163 -27.151 1.00 62.12 105 ARG A N 1
ATOM 850 C CA . ARG A 1 105 ? 6.037 -3.799 -26.701 1.00 62.12 105 ARG A CA 1
ATOM 851 C C . ARG A 1 105 ? 6.055 -3.384 -25.237 1.00 62.12 105 ARG A C 1
ATOM 853 O O . ARG A 1 105 ? 6.238 -4.236 -24.366 1.00 62.12 105 ARG A O 1
ATOM 860 N N . THR A 1 106 ? 5.834 -2.095 -24.970 1.00 56.94 106 THR A N 1
ATOM 861 C CA . THR A 1 106 ? 5.737 -1.534 -23.612 1.00 56.94 106 THR A CA 1
ATOM 862 C C . THR A 1 106 ? 4.421 -0.775 -23.399 1.00 56.94 106 THR A C 1
ATOM 864 O O . THR A 1 106 ? 4.335 0.424 -23.666 1.00 56.94 106 THR A O 1
ATOM 867 N N . PRO A 1 107 ? 3.350 -1.431 -22.917 1.00 64.06 107 PRO A N 1
ATOM 868 C CA . PRO A 1 107 ? 2.188 -0.703 -22.435 1.00 64.06 107 PRO A CA 1
ATOM 869 C C . PRO A 1 107 ? 2.545 -0.038 -21.099 1.00 64.06 107 PRO A C 1
ATOM 871 O O . PRO A 1 107 ? 2.868 -0.711 -20.122 1.00 64.06 107 PRO A O 1
ATOM 874 N N . TYR A 1 108 ? 2.490 1.291 -21.059 1.00 64.81 108 TYR A N 1
ATOM 875 C CA . TYR A 1 108 ? 2.603 2.062 -19.824 1.00 64.81 108 TYR A CA 1
ATOM 876 C C . TYR A 1 108 ? 1.194 2.277 -19.272 1.00 64.81 108 TYR A C 1
ATOM 878 O O . TYR A 1 108 ? 0.430 3.068 -19.825 1.00 64.81 108 TYR A O 1
ATOM 886 N N . ILE A 1 109 ? 0.826 1.562 -18.207 1.00 71.06 109 ILE A N 1
ATOM 887 C CA . ILE A 1 109 ? -0.481 1.742 -17.563 1.00 71.06 109 ILE A CA 1
ATOM 888 C C . ILE A 1 109 ? -0.279 2.564 -16.292 1.00 71.06 109 ILE A C 1
ATOM 890 O O . ILE A 1 109 ? 0.388 2.132 -15.351 1.00 71.06 109 ILE A O 1
ATOM 894 N N . LEU A 1 110 ? -0.881 3.754 -16.262 1.00 79.12 110 LEU A N 1
ATOM 895 C CA . LEU A 1 110 ? -1.041 4.548 -15.049 1.00 79.12 110 LEU A CA 1
ATOM 896 C C . LEU A 1 110 ? -2.449 4.307 -14.497 1.00 79.12 110 LEU A C 1
ATOM 898 O O . LEU A 1 110 ? -3.438 4.633 -15.148 1.00 79.12 110 LEU A O 1
ATOM 902 N N . LYS A 1 111 ? -2.544 3.743 -13.294 1.00 76.06 111 LYS A N 1
ATOM 903 C CA . LYS A 1 111 ? -3.810 3.547 -12.582 1.00 76.06 111 LYS A CA 1
ATOM 904 C C . LYS A 1 111 ? -3.942 4.610 -11.500 1.00 76.06 111 LYS A C 1
ATOM 906 O O . LYS A 1 111 ? -3.095 4.691 -10.610 1.00 76.06 111 LYS A O 1
ATOM 911 N N . PHE A 1 112 ? -5.015 5.391 -11.563 1.00 80.38 112 PHE A N 1
ATOM 912 C CA . PHE A 1 112 ? -5.493 6.172 -10.428 1.00 80.38 112 PHE A CA 1
ATOM 913 C C . PHE A 1 112 ? -6.410 5.283 -9.592 1.00 80.38 112 PHE A C 1
ATOM 915 O O . PHE A 1 112 ? -7.354 4.694 -10.114 1.00 80.38 112 PHE A O 1
ATOM 922 N N . MET A 1 113 ? -6.103 5.147 -8.309 1.00 76.88 113 MET A N 1
ATOM 923 C CA . MET A 1 113 ? -6.840 4.304 -7.380 1.00 76.88 113 MET A CA 1
ATOM 924 C C . MET A 1 113 ? -7.346 5.168 -6.232 1.00 76.88 113 MET A C 1
ATOM 926 O O . MET A 1 113 ? -6.592 5.946 -5.649 1.00 76.88 113 MET A O 1
ATOM 930 N N . SER A 1 114 ? -8.617 4.996 -5.892 1.00 75.19 114 SER A N 1
ATOM 931 C CA . SER A 1 114 ? -9.199 5.478 -4.645 1.00 75.19 114 SER A CA 1
ATOM 932 C C . SER A 1 114 ? -10.046 4.371 -4.028 1.00 75.19 114 SER A C 1
ATOM 934 O O . SER A 1 114 ? -10.332 3.374 -4.690 1.00 75.19 114 SER A O 1
ATOM 936 N N . GLY A 1 115 ? -10.392 4.497 -2.753 1.00 74.00 115 GLY A N 1
ATOM 937 C CA . GLY A 1 115 ? -11.121 3.459 -2.035 1.00 74.00 115 GLY A CA 1
ATOM 938 C C . GLY A 1 115 ? -11.830 3.989 -0.798 1.00 74.00 115 GLY A C 1
ATOM 939 O O . GLY A 1 115 ? -11.726 5.158 -0.451 1.00 74.00 115 GLY A O 1
ATOM 940 N N . GLY A 1 116 ? -12.574 3.121 -0.134 1.00 73.06 116 GLY A N 1
ATOM 941 C CA . GLY A 1 116 ? -13.357 3.464 1.045 1.00 73.06 116 GLY A CA 1
ATOM 942 C C . GLY A 1 116 ? -14.405 2.393 1.281 1.00 73.06 116 GLY A C 1
ATOM 943 O O . GLY A 1 116 ? -14.867 1.766 0.329 1.00 73.06 116 GLY A O 1
ATOM 944 N N . ASN A 1 117 ? -14.755 2.152 2.541 1.00 71.50 117 ASN A N 1
ATOM 945 C CA . ASN A 1 117 ? -15.806 1.193 2.845 1.00 71.50 117 ASN A CA 1
ATOM 946 C C . ASN A 1 117 ? -17.151 1.870 2.554 1.00 71.50 117 ASN A C 1
ATOM 948 O O . ASN A 1 117 ? -17.447 2.920 3.123 1.00 71.50 117 ASN A O 1
ATOM 952 N N . ILE A 1 118 ? -17.949 1.280 1.666 1.00 67.88 118 ILE A N 1
ATOM 953 C CA . ILE A 1 118 ? -19.337 1.707 1.419 1.00 67.88 118 ILE A CA 1
ATOM 954 C C . ILE A 1 118 ? -20.273 1.034 2.439 1.00 67.88 118 ILE A C 1
ATOM 956 O O . ILE A 1 118 ? -21.311 1.585 2.796 1.00 67.88 118 ILE A O 1
ATOM 960 N N . TYR A 1 119 ? -19.870 -0.135 2.945 1.00 69.81 119 TYR A N 1
ATOM 961 C CA . TYR A 1 119 ? -20.567 -0.907 3.965 1.00 69.81 119 TYR A CA 1
ATOM 962 C C . TYR A 1 119 ? -19.557 -1.617 4.882 1.00 69.81 119 TYR A C 1
ATOM 964 O O . TYR A 1 119 ? -18.379 -1.744 4.533 1.00 69.81 119 TYR A O 1
ATOM 972 N N . LYS A 1 120 ? -20.007 -2.035 6.069 1.00 67.62 120 LYS A N 1
ATOM 973 C CA . LYS A 1 120 ? -19.145 -2.602 7.116 1.00 67.62 120 LYS A CA 1
ATOM 974 C C . LYS A 1 120 ? -18.477 -3.913 6.688 1.00 67.62 120 LYS A C 1
ATOM 976 O O . LYS A 1 120 ? -17.278 -4.063 6.886 1.00 67.62 120 LYS A O 1
ATOM 981 N N . ASP A 1 121 ? -19.228 -4.760 5.989 1.00 65.31 121 ASP A N 1
ATOM 982 C CA . ASP A 1 121 ? -18.822 -6.101 5.564 1.00 65.31 121 ASP A CA 1
ATOM 983 C C . ASP A 1 121 ? -19.308 -6.340 4.123 1.00 65.31 121 ASP A C 1
ATOM 985 O O . ASP A 1 121 ? -20.513 -6.291 3.871 1.00 65.31 121 ASP A O 1
ATOM 989 N N . ILE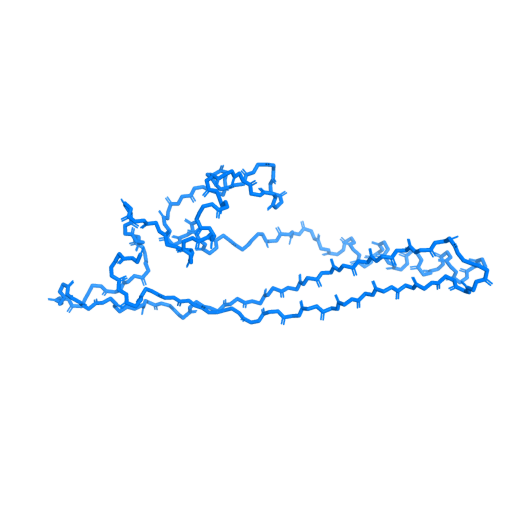 A 1 122 ? -18.388 -6.522 3.169 1.00 59.03 122 ILE A N 1
ATOM 990 C CA . ILE A 1 122 ? -18.687 -6.795 1.748 1.00 59.03 122 ILE A CA 1
ATOM 991 C C . ILE A 1 122 ? -18.341 -8.248 1.443 1.00 59.03 122 ILE A C 1
ATOM 993 O O . ILE A 1 122 ? -17.256 -8.675 1.899 1.00 59.03 122 ILE A O 1
#

Foldseek 3Di:
DVVVVVVVVVVVVVVVVCPDPDDPCVLCLQQVHDPVQQDDDPPDGDPSVVVCVVQVVDDLVGHRPQQADCPVDPFDRHGPDWDKDKDWDWDWDWDDPDPDDTDIDTDTDIDIDTDDDPGNHD

Radius of gyration: 20.98 Å; chains: 1; bounding box: 54×27×57 Å

Sequence (122 aa):
MKKIIFLSIALIMFFSIFETTSAIPAFARKYNMTCQTCHSPFPKLKPYGEEFAANGFQLPDKEPARYFKKTGDDLLLLMREIPIALRFELFGQYENSRDVNPDLRTPYILKFMSGGNIYKDI